Protein AF-H1B5Q5-F1 (afdb_monomer)

Secondary structure (DSSP, 8-state):
--HHHHHHHHHHHHHHHHHHHSSS-----PPPEEE-B-S--EEEEEEEEEETTEEEEEEEEEEEBSTTEEEEEEEEEEE-TTS-B-SSSPPEEEEEEEETTEEEE-STT-TTS-EEEEEEEE-SSSEEEEEEEEE-S-TTSSEEE--EEEEEEEEEEETTEEEEEEEEEEE-

Radius of gyration: 27.54 Å; Cα contacts (8 Å, |Δi|>4): 350; chains: 1; bounding box: 65×25×94 Å

pLDDT: mean 79.75, std 17.22, range [42.0, 97.19]

Foldseek 3Di:
DPVVVVVVVVVVVVVVVVVVVVPVPPPVLAQFAEWAFDDDKDWPDWDWDDDPQKIKIWTKIWTDIPPQKIKIKTWIFMAGNVGWTDQVDDIDIFIFIDGVNHTQDGDPPRAAPWHKDWDWHDPDRFKIKIAIDTDHPDPSGRYDYKDWGIWIWGWDDDPNITDIDTDDTHTD

Sequence (172 aa):
MLEDKEKHLKFRIWVSVICMVCLCGCSSAGEKLKIEVTQQPVVMESHTKALLDKQILSFSLTQPVSEGYSVAYDGNCVINADGTLDRENEVTVFTSIMKENTVLANDTKHIGIANIDSNLTIQDENTLLLITTVHYDDPDGDVIFHYLEHMTLAVKQNKGTYHIEITEVTMA

Mean predicted aligned error: 11.76 Å

Solvent-accessible surface area (backbone atoms only — not comparable to full-atom values): 9749 Å² total; per-residue (Å²): 139,65,70,67,61,55,54,55,50,55,53,52,52,53,57,50,56,56,54,61,62,66,73,76,65,78,68,70,75,73,78,52,48,72,35,41,67,72,51,76,68,42,80,75,48,57,47,63,43,84,49,94,72,31,34,37,40,36,38,33,35,41,29,43,30,40,98,54,27,29,43,38,37,45,35,39,40,38,29,39,75,88,68,35,54,38,84,89,52,81,50,46,49,46,40,32,39,27,44,81,89,39,84,69,33,74,56,102,79,52,81,80,79,47,45,59,49,59,48,47,44,78,74,54,60,44,32,34,38,39,38,42,47,80,46,59,80,49,89,85,48,64,65,45,78,50,51,60,37,36,36,35,32,37,58,43,81,55,99,90,41,52,40,78,42,84,77,48,77,40,75,102

Structure (mmCIF, N/CA/C/O backbone):
data_AF-H1B5Q5-F1
#
_entry.id   AF-H1B5Q5-F1
#
loop_
_atom_site.group_PDB
_atom_site.id
_atom_site.type_symbol
_atom_site.label_atom_id
_atom_site.label_alt_id
_atom_site.label_comp_id
_atom_site.label_asym_id
_atom_site.label_entity_id
_atom_site.label_seq_id
_atom_site.pdbx_PDB_ins_code
_atom_site.Cartn_x
_atom_site.Cartn_y
_atom_site.Cartn_z
_atom_site.occupancy
_atom_site.B_iso_or_equiv
_atom_site.auth_seq_id
_atom_site.auth_comp_id
_atom_site.auth_asym_id
_atom_site.auth_atom_id
_atom_site.pdbx_PDB_model_num
ATOM 1 N N . MET A 1 1 ? 46.679 -10.823 -70.757 1.00 51.62 1 MET A N 1
ATOM 2 C CA . MET A 1 1 ? 46.859 -11.340 -69.376 1.00 51.62 1 MET A CA 1
ATOM 3 C C . MET A 1 1 ? 46.661 -10.285 -68.269 1.00 51.62 1 MET A C 1
ATOM 5 O O . MET A 1 1 ? 47.010 -10.551 -67.124 1.00 51.62 1 MET A O 1
ATOM 9 N N . LEU A 1 2 ? 46.076 -9.114 -68.565 1.00 45.88 2 LEU A N 1
ATOM 10 C CA . LEU A 1 2 ? 45.779 -8.060 -67.575 1.00 45.88 2 LEU A CA 1
ATOM 11 C C . LEU A 1 2 ? 44.277 -7.939 -67.242 1.00 45.88 2 LEU A C 1
ATOM 13 O O . LEU A 1 2 ? 43.945 -7.502 -66.147 1.00 45.88 2 LEU A O 1
ATOM 17 N N . GLU A 1 3 ? 43.380 -8.403 -68.118 1.00 48.31 3 GLU A N 1
ATOM 18 C CA . GLU A 1 3 ? 41.922 -8.258 -67.944 1.00 48.31 3 GLU A CA 1
ATOM 19 C C . GLU A 1 3 ? 41.308 -9.168 -66.864 1.00 48.31 3 GLU A C 1
ATOM 21 O O . GLU A 1 3 ? 40.320 -8.794 -66.232 1.00 48.31 3 GLU A O 1
ATOM 26 N N . ASP A 1 4 ? 41.903 -10.332 -66.581 1.00 48.25 4 ASP A N 1
ATOM 27 C CA . ASP A 1 4 ? 41.361 -11.268 -65.578 1.00 48.25 4 ASP A CA 1
ATOM 28 C C . ASP A 1 4 ? 41.613 -10.824 -64.131 1.00 48.25 4 ASP A C 1
ATOM 30 O O . ASP A 1 4 ? 40.815 -11.102 -63.232 1.00 48.25 4 ASP A O 1
ATOM 34 N N . LYS A 1 5 ? 42.697 -10.078 -63.883 1.00 48.06 5 LYS A N 1
ATOM 35 C CA . LYS A 1 5 ? 43.014 -9.580 -62.535 1.00 48.06 5 LYS A CA 1
ATOM 36 C C . LYS A 1 5 ? 42.073 -8.457 -62.102 1.00 48.06 5 LYS A C 1
ATOM 38 O O . LYS A 1 5 ? 41.746 -8.359 -60.921 1.00 48.06 5 LYS A O 1
ATOM 43 N N . GLU A 1 6 ? 41.600 -7.644 -63.044 1.00 50.22 6 GLU A N 1
ATOM 44 C CA . GLU A 1 6 ? 40.714 -6.514 -62.751 1.00 50.22 6 GLU A CA 1
ATOM 45 C C . GLU A 1 6 ? 39.280 -6.967 -62.424 1.00 50.22 6 GLU A C 1
ATOM 47 O O . GLU A 1 6 ? 38.645 -6.414 -61.522 1.00 50.22 6 GLU A O 1
ATOM 52 N N . LYS A 1 7 ? 38.789 -8.029 -63.083 1.00 50.75 7 LYS A N 1
ATOM 53 C CA . LYS A 1 7 ? 37.489 -8.649 -62.766 1.00 50.75 7 LYS A CA 1
ATOM 54 C C . LYS A 1 7 ? 37.481 -9.287 -61.378 1.00 50.75 7 LYS A C 1
ATOM 56 O O . LYS A 1 7 ? 36.542 -9.070 -60.614 1.00 50.75 7 LYS A O 1
ATOM 61 N N . HIS A 1 8 ? 38.548 -10.002 -61.014 1.00 53.09 8 HIS A N 1
ATOM 62 C CA . HIS A 1 8 ? 38.681 -10.592 -59.679 1.00 53.09 8 HIS A CA 1
ATOM 63 C C . HIS A 1 8 ? 38.774 -9.539 -58.566 1.00 53.09 8 HIS A C 1
ATOM 65 O O . HIS A 1 8 ? 38.250 -9.760 -57.473 1.00 53.09 8 HIS A O 1
ATOM 71 N N . LEU A 1 9 ? 39.396 -8.386 -58.831 1.00 50.16 9 LEU A N 1
ATOM 72 C CA . LEU A 1 9 ? 39.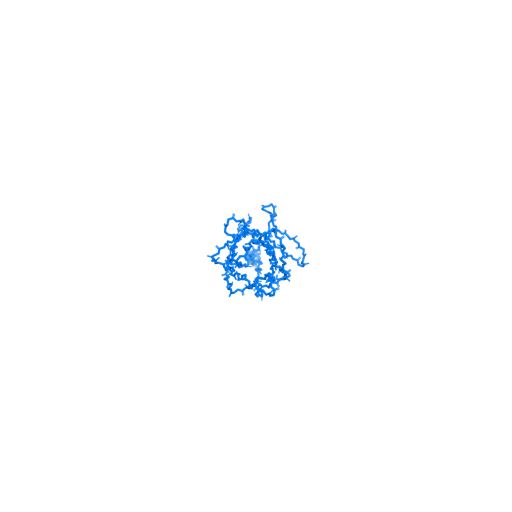488 -7.298 -57.856 1.00 50.16 9 LEU A CA 1
ATOM 73 C C . LEU A 1 9 ? 38.128 -6.614 -57.638 1.00 50.16 9 LEU A C 1
ATOM 75 O O . LEU A 1 9 ? 37.720 -6.420 -56.494 1.00 50.16 9 LEU A O 1
ATOM 79 N N . LYS A 1 10 ? 37.382 -6.332 -58.717 1.00 50.00 10 LYS A N 1
ATOM 80 C CA . LYS A 1 10 ? 36.032 -5.738 -58.642 1.00 50.00 10 LYS A CA 1
ATOM 81 C C . LYS A 1 10 ? 35.027 -6.667 -57.948 1.00 50.00 10 LYS A C 1
ATOM 83 O O . LYS A 1 10 ? 34.221 -6.193 -57.150 1.00 50.00 10 LYS A O 1
ATOM 88 N N . PHE A 1 11 ? 35.131 -7.981 -58.168 1.00 52.00 11 PHE A N 1
ATOM 89 C CA . PHE A 1 11 ? 34.286 -8.977 -57.500 1.00 52.00 11 PHE A CA 1
ATOM 90 C C . PHE A 1 11 ? 34.583 -9.082 -55.994 1.00 52.00 11 PHE A C 1
ATOM 92 O O . PHE A 1 11 ? 33.662 -9.140 -55.184 1.00 52.00 11 PHE A O 1
ATOM 99 N N . ARG A 1 12 ? 35.861 -9.029 -55.582 1.00 50.22 12 ARG A N 1
ATOM 100 C CA . ARG A 1 12 ? 36.231 -9.060 -54.153 1.00 50.22 12 ARG A CA 1
ATOM 101 C C . ARG A 1 12 ? 35.796 -7.801 -53.404 1.00 50.22 12 ARG A C 1
ATOM 103 O O . ARG A 1 12 ? 35.377 -7.914 -52.257 1.00 50.22 12 ARG A O 1
ATOM 110 N N . ILE A 1 13 ? 35.836 -6.628 -54.037 1.00 54.53 13 ILE A N 1
ATOM 111 C CA . ILE A 1 13 ? 35.387 -5.373 -53.411 1.00 54.53 13 ILE A CA 1
ATOM 112 C C . ILE A 1 13 ? 33.871 -5.399 -53.163 1.00 54.53 13 ILE A C 1
ATOM 114 O O . ILE A 1 13 ? 33.433 -5.064 -52.067 1.00 54.53 13 ILE A O 1
ATOM 118 N N . TRP A 1 14 ? 33.074 -5.888 -54.118 1.00 43.59 14 TRP A N 1
ATOM 119 C CA . TRP A 1 14 ? 31.618 -6.001 -53.952 1.00 43.59 14 TRP A CA 1
ATOM 120 C C . TRP A 1 14 ? 31.205 -6.969 -52.833 1.00 43.59 14 TRP A C 1
ATOM 122 O O . TRP A 1 14 ? 30.332 -6.642 -52.033 1.00 43.59 14 TRP A O 1
ATOM 132 N N . VAL A 1 15 ? 31.874 -8.120 -52.709 1.00 52.53 15 VAL A N 1
ATOM 133 C CA . VAL A 1 15 ? 31.606 -9.091 -51.627 1.00 52.53 15 VAL A CA 1
ATOM 134 C C . VAL A 1 15 ? 32.032 -8.543 -50.255 1.00 52.53 15 VAL A C 1
ATOM 136 O O . VAL A 1 15 ? 31.396 -8.834 -49.245 1.00 52.53 15 VAL A O 1
ATOM 139 N N . SER A 1 16 ? 33.059 -7.687 -50.213 1.00 51.25 16 SER A N 1
ATOM 140 C CA . SER A 1 16 ? 33.524 -7.040 -48.975 1.00 51.25 16 SER A CA 1
ATOM 141 C C . SER A 1 16 ? 32.563 -5.949 -48.495 1.00 51.25 16 SER A C 1
ATOM 143 O O . SER A 1 16 ? 32.296 -5.846 -47.301 1.00 51.25 16 SER A O 1
ATOM 145 N N . VAL A 1 17 ? 32.006 -5.164 -49.423 1.00 49.56 17 VAL A N 1
ATOM 146 C CA . VAL A 1 17 ? 31.048 -4.092 -49.108 1.00 49.56 17 VAL A CA 1
ATOM 147 C C . VAL A 1 17 ? 29.700 -4.670 -48.669 1.00 49.56 17 VAL A C 1
ATOM 149 O O . VAL A 1 17 ? 29.100 -4.145 -47.741 1.00 49.56 17 VAL A O 1
ATOM 152 N N . ILE A 1 18 ? 29.259 -5.797 -49.237 1.00 49.44 18 ILE A N 1
ATOM 153 C CA . ILE A 1 18 ? 28.020 -6.464 -48.802 1.00 49.44 18 ILE A CA 1
ATOM 154 C C . ILE A 1 18 ? 28.190 -7.123 -47.420 1.00 49.44 18 ILE A C 1
ATOM 156 O O . ILE A 1 18 ? 27.297 -7.008 -46.586 1.00 49.44 18 ILE A O 1
ATOM 160 N N . CYS A 1 19 ? 29.353 -7.710 -47.106 1.00 44.28 19 CYS A N 1
ATOM 161 C CA . CYS A 1 19 ? 29.621 -8.235 -45.757 1.00 44.28 19 CYS A CA 1
ATOM 162 C C . CYS A 1 19 ? 29.740 -7.140 -44.682 1.00 44.28 19 CYS A C 1
ATOM 164 O O . CYS A 1 19 ? 29.385 -7.385 -43.530 1.00 44.28 19 CYS A O 1
ATOM 166 N N . MET A 1 20 ? 30.209 -5.936 -45.030 1.00 42.00 20 MET A N 1
ATOM 167 C CA . MET A 1 20 ? 30.353 -4.841 -44.061 1.00 42.00 20 MET A CA 1
ATOM 168 C C . MET A 1 20 ? 29.014 -4.169 -43.714 1.00 42.00 20 MET A C 1
ATOM 170 O O . MET A 1 20 ? 28.891 -3.577 -42.647 1.00 42.00 20 MET A O 1
ATOM 174 N N . VAL A 1 21 ? 27.986 -4.319 -44.558 1.00 48.72 21 VAL A N 1
ATOM 175 C CA . VAL A 1 21 ? 26.620 -3.837 -44.277 1.00 48.72 21 VAL A CA 1
ATOM 176 C C . VAL A 1 21 ? 25.813 -4.854 -43.451 1.00 48.72 21 VAL A C 1
ATOM 178 O O . VAL A 1 21 ? 24.883 -4.475 -42.747 1.00 48.72 21 VAL A O 1
ATOM 181 N N . CYS A 1 22 ? 26.206 -6.133 -43.437 1.00 44.59 22 CYS A N 1
ATOM 182 C CA . CYS A 1 22 ? 25.550 -7.165 -42.622 1.00 44.59 22 CYS A CA 1
ATOM 183 C C . CYS A 1 22 ? 26.035 -7.234 -41.159 1.00 44.59 22 CYS A C 1
ATOM 185 O O . CYS A 1 22 ? 25.418 -7.935 -40.364 1.00 44.59 22 CYS A O 1
ATOM 187 N N . LEU A 1 23 ? 27.107 -6.524 -40.782 1.00 45.50 23 LEU A N 1
ATOM 188 C CA . LEU A 1 23 ? 27.680 -6.565 -39.422 1.00 45.50 23 LEU A CA 1
ATOM 189 C C . LEU A 1 23 ? 27.325 -5.355 -38.540 1.00 45.50 23 LEU A C 1
ATOM 191 O O . LEU A 1 23 ? 27.673 -5.343 -37.364 1.00 45.50 23 LEU A O 1
ATOM 195 N N . CYS A 1 24 ? 26.598 -4.365 -39.066 1.00 46.34 24 CYS A N 1
ATOM 196 C CA . CYS A 1 24 ? 26.146 -3.191 -38.301 1.00 46.34 24 CYS A CA 1
ATOM 197 C C . CYS A 1 24 ? 24.618 -3.131 -38.129 1.00 46.34 24 CYS A C 1
ATOM 199 O O . CYS A 1 24 ? 24.080 -2.081 -37.797 1.00 46.34 24 CYS A O 1
ATOM 201 N N . GLY A 1 25 ? 23.924 -4.248 -38.374 1.00 45.03 25 GLY A N 1
ATOM 202 C CA . GLY A 1 25 ? 22.465 -4.359 -38.286 1.00 45.03 25 GLY A CA 1
ATOM 203 C C . GLY A 1 25 ? 21.954 -5.254 -37.158 1.00 45.03 25 GLY A C 1
ATOM 204 O O . GLY A 1 25 ? 20.753 -5.486 -37.085 1.00 45.03 25 GLY A O 1
ATOM 205 N N . CYS A 1 26 ? 22.819 -5.745 -36.266 1.00 46.28 26 CYS A N 1
ATOM 206 C CA . CYS A 1 26 ? 22.359 -6.225 -34.966 1.00 46.28 26 CYS A CA 1
ATOM 207 C C . CYS A 1 26 ? 22.144 -5.000 -34.077 1.00 46.28 26 CYS A C 1
ATOM 209 O O . CYS A 1 26 ? 22.924 -4.742 -33.164 1.00 46.28 26 CYS A O 1
ATOM 211 N N . SER A 1 27 ? 21.097 -4.222 -34.365 1.00 43.31 27 SER A N 1
ATOM 212 C CA . SER A 1 27 ? 20.438 -3.488 -33.294 1.00 43.31 27 SER A CA 1
ATOM 213 C C . SER A 1 27 ? 20.063 -4.554 -32.276 1.00 43.31 27 SER A C 1
ATOM 215 O O . SER A 1 27 ? 19.168 -5.360 -32.527 1.00 43.31 27 SER A O 1
ATOM 217 N N . SER A 1 28 ? 20.793 -4.620 -31.161 1.00 47.91 28 SER A N 1
ATOM 218 C CA . SER A 1 28 ? 20.206 -5.144 -29.939 1.00 47.91 28 SER A CA 1
ATOM 219 C C . SER A 1 28 ? 18.877 -4.413 -29.824 1.00 47.91 28 SER A C 1
ATOM 221 O O . SER A 1 28 ? 18.880 -3.189 -29.673 1.00 47.91 28 SER A O 1
ATOM 223 N N . ALA A 1 29 ? 17.761 -5.116 -30.026 1.00 55.31 29 ALA A N 1
ATOM 224 C CA . ALA A 1 29 ? 16.483 -4.633 -29.536 1.00 55.31 29 ALA A CA 1
ATOM 225 C C . ALA A 1 29 ? 16.775 -4.202 -28.097 1.00 55.31 29 ALA A C 1
ATOM 227 O O . ALA A 1 29 ? 17.277 -5.027 -27.331 1.00 55.31 29 ALA A O 1
ATOM 228 N N . GLY A 1 30 ? 16.699 -2.893 -27.832 1.00 60.12 30 GLY A N 1
ATOM 229 C CA . GLY A 1 30 ? 17.254 -2.304 -26.617 1.00 60.12 30 GLY A CA 1
ATOM 230 C C . GLY A 1 30 ? 16.742 -3.091 -25.423 1.00 60.12 30 GLY A C 1
ATOM 231 O O . GLY A 1 30 ? 15.535 -3.297 -25.304 1.00 60.12 30 GLY A O 1
ATOM 232 N N . GLU A 1 31 ? 17.645 -3.624 -24.598 1.00 65.69 31 GLU A N 1
ATOM 233 C CA . GLU A 1 31 ? 17.212 -4.260 -23.361 1.00 65.69 31 GLU A CA 1
ATOM 234 C C . GLU A 1 31 ? 16.463 -3.203 -22.554 1.00 65.69 31 GLU A C 1
ATOM 236 O O . GLU A 1 31 ? 17.015 -2.143 -22.252 1.00 65.69 31 GLU A O 1
ATOM 241 N N . LYS A 1 32 ? 15.187 -3.473 -22.262 1.00 74.06 32 LYS A N 1
ATOM 242 C CA . LYS A 1 32 ? 14.371 -2.579 -21.445 1.00 74.06 32 LYS A CA 1
ATOM 243 C C . LYS A 1 32 ? 15.064 -2.372 -20.099 1.00 74.06 32 LYS A C 1
ATOM 245 O O . LYS A 1 32 ? 15.500 -3.341 -19.471 1.00 74.06 32 LYS A O 1
ATOM 250 N N . LEU A 1 33 ? 15.141 -1.126 -19.648 1.00 78.50 33 LEU A N 1
ATOM 251 C CA . LEU A 1 33 ? 15.620 -0.772 -18.322 1.00 78.50 33 LEU A CA 1
ATOM 252 C C . LEU A 1 33 ? 14.711 -1.427 -17.279 1.00 78.50 33 LEU A C 1
ATOM 254 O O . LEU A 1 33 ? 13.519 -1.130 -17.200 1.00 78.50 33 LEU A O 1
ATOM 258 N N . LYS A 1 34 ? 15.277 -2.325 -16.476 1.00 83.12 34 LYS A N 1
ATOM 259 C CA . LYS A 1 34 ? 14.559 -2.976 -15.381 1.00 83.12 34 LYS A CA 1
ATOM 260 C C . LYS A 1 34 ? 14.765 -2.199 -14.092 1.00 83.12 34 LYS A C 1
ATOM 262 O O . LYS A 1 34 ? 15.894 -2.038 -13.629 1.00 83.12 34 LYS A O 1
ATOM 267 N N . ILE A 1 35 ? 13.664 -1.731 -13.524 1.00 84.31 35 ILE A N 1
ATOM 268 C CA . ILE A 1 35 ? 13.627 -1.066 -12.229 1.00 84.31 35 ILE A CA 1
ATOM 269 C C . ILE A 1 35 ? 13.183 -2.112 -11.207 1.00 84.31 35 ILE A C 1
ATOM 271 O O . ILE A 1 35 ? 12.023 -2.511 -11.172 1.00 84.31 35 ILE A O 1
ATOM 275 N N . GLU A 1 36 ? 14.145 -2.628 -10.440 1.00 84.69 36 GLU A N 1
ATOM 276 C CA . GLU A 1 36 ? 13.983 -3.799 -9.574 1.00 84.69 36 GLU A CA 1
ATOM 277 C C . GLU A 1 36 ? 13.865 -3.411 -8.106 1.00 84.69 36 GLU A C 1
ATOM 279 O O . GLU A 1 36 ? 14.508 -2.474 -7.632 1.00 84.69 36 GLU A O 1
ATOM 284 N N . VAL A 1 37 ? 13.075 -4.169 -7.354 1.00 85.19 37 VAL A N 1
ATOM 285 C CA . VAL A 1 37 ? 12.881 -3.928 -5.924 1.00 85.19 37 VAL A CA 1
ATOM 286 C C . VAL A 1 37 ? 14.150 -4.312 -5.180 1.00 85.19 37 VAL A C 1
ATOM 288 O O . VAL A 1 37 ? 14.590 -5.458 -5.229 1.00 85.19 37 VAL A O 1
ATOM 291 N N . THR A 1 38 ? 14.755 -3.340 -4.499 1.00 84.81 38 THR A N 1
ATOM 292 C CA . THR A 1 38 ? 16.074 -3.522 -3.874 1.00 84.81 38 THR A CA 1
ATOM 293 C C . THR A 1 38 ? 15.984 -3.864 -2.395 1.00 84.81 38 THR A C 1
ATOM 295 O O . THR A 1 38 ? 16.906 -4.468 -1.847 1.00 84.81 38 THR A O 1
ATOM 298 N N . GLN A 1 39 ? 14.896 -3.466 -1.731 1.00 87.75 39 GLN A N 1
ATOM 299 C CA . GLN A 1 39 ? 14.686 -3.653 -0.298 1.00 87.75 39 GLN A CA 1
ATOM 300 C C . GLN A 1 39 ? 13.209 -3.890 0.006 1.00 87.75 39 GLN A C 1
ATOM 302 O O . GLN A 1 39 ? 12.332 -3.571 -0.800 1.00 87.75 39 GLN A O 1
ATOM 307 N N . GLN A 1 40 ? 12.935 -4.434 1.193 1.00 89.12 40 GLN A N 1
ATOM 308 C CA . GLN A 1 40 ? 11.562 -4.521 1.670 1.00 89.12 40 GLN A CA 1
ATOM 309 C C . GLN A 1 40 ? 10.974 -3.119 1.902 1.00 89.12 40 GLN A C 1
ATOM 311 O O . GLN A 1 40 ? 11.714 -2.196 2.256 1.00 89.12 40 GLN A O 1
ATOM 316 N N . PRO A 1 41 ? 9.656 -2.952 1.717 1.00 91.88 41 PRO A N 1
ATOM 317 C CA . PRO A 1 41 ? 8.963 -1.714 2.042 1.00 91.88 41 PRO A CA 1
ATOM 318 C C . PRO A 1 41 ? 9.108 -1.374 3.525 1.00 91.88 41 PRO A C 1
ATOM 320 O O . PRO A 1 41 ? 9.150 -2.260 4.379 1.00 91.88 41 PRO A O 1
ATOM 323 N N . VAL A 1 42 ? 9.172 -0.082 3.829 1.00 93.19 42 VAL A N 1
ATOM 324 C CA . VAL A 1 42 ? 9.386 0.425 5.186 1.00 93.19 42 VAL A CA 1
ATOM 325 C C . VAL A 1 42 ? 8.279 1.407 5.543 1.00 93.19 42 VAL A C 1
ATOM 327 O O . VAL A 1 42 ? 7.905 2.256 4.733 1.00 93.19 42 VAL A O 1
ATOM 330 N N . VAL A 1 43 ? 7.774 1.305 6.774 1.00 93.81 43 VAL A N 1
ATOM 331 C CA . VAL A 1 43 ? 6.868 2.302 7.352 1.00 93.81 43 VAL A CA 1
ATOM 332 C C . VAL A 1 43 ? 7.668 3.563 7.664 1.00 93.81 43 VAL A C 1
ATOM 334 O O . VAL A 1 43 ? 8.601 3.525 8.465 1.00 93.81 43 VAL A O 1
ATOM 337 N N . MET A 1 44 ? 7.303 4.676 7.036 1.00 92.62 44 MET A N 1
ATOM 338 C CA . MET A 1 44 ? 7.979 5.961 7.218 1.00 92.62 44 MET A CA 1
ATOM 339 C C . MET A 1 44 ? 7.365 6.740 8.374 1.00 92.62 44 MET A C 1
ATOM 341 O O . MET A 1 44 ? 8.071 7.224 9.258 1.00 92.62 44 MET A O 1
ATOM 345 N N . GLU A 1 45 ? 6.038 6.836 8.377 1.00 91.06 45 GLU A N 1
ATOM 346 C CA . GLU A 1 45 ? 5.286 7.538 9.402 1.00 91.06 45 GLU A CA 1
ATOM 347 C C . GLU A 1 45 ? 3.915 6.907 9.623 1.00 91.06 45 GLU A C 1
ATOM 349 O O . GLU A 1 45 ? 3.323 6.292 8.738 1.00 91.06 45 GLU A O 1
ATOM 354 N N . SER A 1 46 ? 3.406 7.080 10.838 1.00 91.69 46 S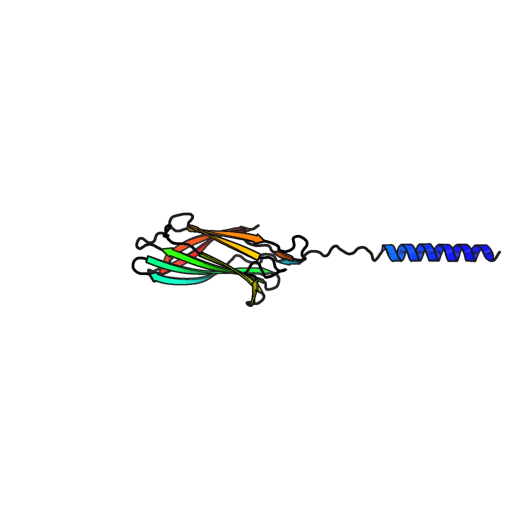ER A N 1
ATOM 355 C CA . SER A 1 46 ? 2.028 6.769 11.187 1.00 91.69 46 SER A CA 1
ATOM 356 C C . SER A 1 46 ? 1.544 7.788 12.203 1.00 91.69 46 SER A C 1
ATOM 358 O O . SER A 1 46 ? 2.219 8.022 13.210 1.00 91.69 46 SER A O 1
ATOM 360 N N . HIS A 1 47 ? 0.378 8.372 11.968 1.00 92.88 47 HIS A N 1
ATOM 361 C CA . HIS A 1 47 ? -0.223 9.322 12.887 1.00 92.88 47 HIS A CA 1
ATOM 362 C C . HIS A 1 47 ? -1.685 8.985 13.130 1.00 92.88 47 HIS A C 1
ATOM 364 O O . HIS A 1 47 ? -2.429 8.613 12.224 1.00 92.88 47 HIS A O 1
ATOM 370 N N . THR A 1 48 ? -2.103 9.138 14.382 1.00 92.56 48 THR A N 1
ATOM 371 C CA . THR A 1 48 ? -3.489 8.931 14.780 1.00 92.56 48 THR A CA 1
ATOM 372 C C . THR A 1 48 ? -4.127 10.261 15.144 1.00 92.56 48 THR A C 1
ATOM 374 O O . THR A 1 48 ? -3.554 11.051 15.897 1.00 92.56 48 THR A O 1
ATOM 377 N N . LYS A 1 49 ? -5.334 10.502 14.637 1.00 92.50 49 LYS A N 1
ATOM 378 C CA . LYS A 1 49 ? -6.140 11.676 14.967 1.00 92.50 49 LYS A CA 1
ATOM 379 C C . LYS A 1 49 ? -7.497 11.236 15.501 1.00 92.50 49 LYS A C 1
ATOM 381 O O . LYS A 1 49 ? -8.177 10.429 14.877 1.00 92.50 49 LYS A O 1
ATOM 386 N N . ALA A 1 50 ? -7.908 11.797 16.634 1.00 89.56 50 ALA A N 1
ATOM 387 C CA . ALA A 1 50 ? -9.237 11.553 17.181 1.00 89.56 50 ALA A CA 1
ATOM 388 C C . ALA A 1 50 ? -10.331 12.142 16.270 1.00 89.56 50 ALA A C 1
ATOM 390 O O . ALA A 1 50 ? -10.213 13.275 15.793 1.00 89.56 50 ALA A O 1
ATOM 391 N N . LEU A 1 51 ? -11.405 11.379 16.074 1.00 85.94 51 LEU A N 1
ATOM 392 C CA . LEU A 1 51 ? -12.600 11.744 15.323 1.00 85.94 51 LEU A CA 1
ATOM 393 C C . LEU A 1 51 ? -13.836 11.342 16.139 1.00 85.94 51 LEU A C 1
ATOM 395 O O . LEU A 1 51 ? -14.352 10.245 15.975 1.00 85.94 51 LEU A O 1
ATOM 399 N N . LEU A 1 52 ? -14.317 12.235 17.012 1.00 85.88 52 LEU A N 1
ATOM 400 C CA . LEU A 1 52 ? -15.426 11.954 17.939 1.00 85.88 52 LEU A CA 1
ATOM 401 C C . LEU A 1 52 ? -15.158 10.694 18.791 1.00 85.88 52 LEU A C 1
ATOM 403 O O . LEU A 1 52 ? -14.301 10.738 19.671 1.00 85.88 52 LEU A O 1
ATOM 407 N N . ASP A 1 53 ? -15.886 9.606 18.540 1.00 88.38 53 ASP A N 1
ATOM 408 C CA . ASP A 1 53 ? -15.782 8.285 19.172 1.00 88.38 53 ASP A CA 1
ATOM 409 C C . ASP A 1 53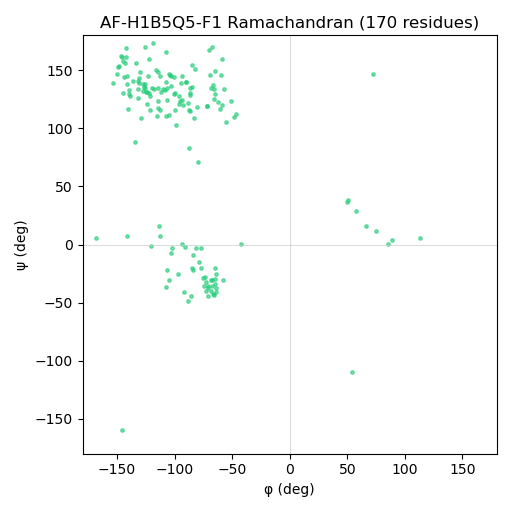 ? -14.874 7.305 18.403 1.00 88.38 53 ASP A C 1
ATOM 411 O O . ASP A 1 53 ? -14.677 6.170 18.831 1.00 88.38 53 ASP A O 1
ATOM 415 N N . LYS A 1 54 ? -14.287 7.748 17.289 1.00 91.94 54 LYS A N 1
ATOM 416 C CA . LYS A 1 54 ? -13.395 6.980 16.414 1.00 91.94 54 LYS A CA 1
ATOM 417 C C . LYS A 1 54 ? -12.010 7.614 16.338 1.00 91.94 54 LYS A C 1
ATOM 419 O O . LYS A 1 54 ? -11.753 8.707 16.851 1.00 91.94 54 LYS A O 1
ATOM 424 N N . GLN A 1 55 ? -11.089 6.927 15.676 1.00 93.44 55 GLN A N 1
ATOM 425 C CA . GLN A 1 55 ? -9.756 7.434 15.374 1.00 93.44 55 GLN A CA 1
ATOM 426 C C . GLN A 1 55 ? -9.436 7.207 13.901 1.00 93.44 55 GLN A C 1
ATOM 428 O O . GLN A 1 55 ? -9.743 6.156 13.355 1.00 93.44 55 GLN A O 1
ATOM 433 N N . ILE A 1 56 ? -8.810 8.187 13.258 1.00 94.94 56 ILE A N 1
ATOM 434 C CA . ILE A 1 56 ? -8.241 8.026 11.920 1.00 94.94 56 ILE A CA 1
ATOM 435 C C . ILE A 1 56 ? -6.768 7.693 12.099 1.00 94.94 56 ILE A C 1
ATOM 437 O O . ILE A 1 56 ? -6.040 8.464 12.731 1.00 94.94 56 ILE A O 1
ATOM 441 N N . LEU A 1 57 ? -6.341 6.563 11.546 1.00 96.06 57 LEU A N 1
ATOM 442 C CA . LEU A 1 57 ? -4.937 6.221 11.385 1.00 96.06 57 LEU A CA 1
ATOM 443 C C . LEU A 1 57 ? -4.536 6.519 9.946 1.00 96.06 57 LEU A C 1
ATOM 445 O O . LEU A 1 57 ? -5.023 5.873 9.021 1.00 96.06 57 LEU A O 1
ATOM 449 N N . SER A 1 58 ? -3.622 7.464 9.782 1.00 96.44 58 SER A N 1
ATOM 450 C CA . SER A 1 58 ? -2.945 7.718 8.516 1.00 96.44 58 SER A CA 1
ATOM 451 C C . SER A 1 58 ? -1.524 7.178 8.592 1.00 96.44 58 SER A C 1
ATOM 453 O O . SER A 1 58 ? -0.894 7.226 9.655 1.00 96.44 58 SER A O 1
ATOM 455 N N . PHE A 1 59 ? -1.003 6.694 7.475 1.00 95.94 59 PHE A N 1
ATOM 456 C CA . PHE A 1 59 ? 0.328 6.112 7.402 1.00 95.94 59 PHE A CA 1
ATOM 457 C C . PHE A 1 59 ? 0.966 6.348 6.036 1.00 95.94 59 PHE A C 1
ATOM 459 O O . PHE A 1 59 ? 0.264 6.432 5.030 1.00 95.94 59 PHE A O 1
ATOM 466 N N . SER A 1 60 ? 2.295 6.374 6.017 1.00 95.75 60 SER A N 1
ATOM 467 C CA . SER A 1 60 ? 3.081 6.432 4.787 1.00 95.75 60 SER A CA 1
ATOM 468 C C . SER A 1 60 ? 4.107 5.309 4.760 1.00 95.75 60 SER A C 1
ATOM 470 O O . SER A 1 60 ? 4.798 5.053 5.753 1.00 95.75 60 SER A O 1
ATOM 472 N N . LE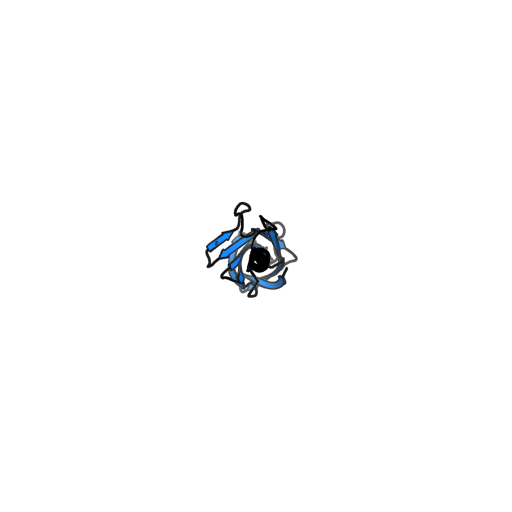U A 1 61 ? 4.221 4.648 3.614 1.00 94.75 61 LEU A N 1
ATOM 473 C CA . LEU A 1 61 ? 5.163 3.567 3.348 1.00 94.75 61 LEU A CA 1
ATOM 474 C C . LEU A 1 61 ? 6.018 3.932 2.141 1.00 94.75 61 LEU A C 1
ATOM 476 O O . LEU A 1 61 ? 5.516 4.497 1.172 1.00 94.75 61 LEU A O 1
ATOM 480 N N . THR A 1 62 ? 7.283 3.529 2.164 1.00 93.00 62 THR A N 1
ATOM 481 C CA . THR A 1 62 ? 8.169 3.657 1.006 1.00 93.00 62 THR A CA 1
ATOM 482 C C . THR A 1 62 ? 8.750 2.302 0.657 1.00 93.00 62 THR A C 1
ATOM 484 O O . THR A 1 62 ? 9.298 1.609 1.512 1.00 93.00 62 THR A O 1
ATOM 487 N N . GLN A 1 63 ? 8.675 1.947 -0.618 1.00 91.62 63 GLN A N 1
ATOM 488 C CA . GLN A 1 63 ? 9.353 0.802 -1.199 1.00 91.62 63 GLN A CA 1
ATOM 489 C C . GLN A 1 63 ? 10.549 1.284 -2.027 1.00 91.62 63 GLN A C 1
ATOM 491 O O . GLN A 1 63 ? 10.350 1.888 -3.083 1.00 91.62 63 GLN A O 1
ATOM 496 N N . PRO A 1 64 ? 11.790 1.018 -1.591 1.00 90.62 64 PRO A N 1
ATOM 497 C CA . PRO A 1 64 ? 12.973 1.308 -2.389 1.00 90.62 64 PRO A CA 1
ATOM 498 C C . PRO A 1 64 ? 13.067 0.407 -3.626 1.00 90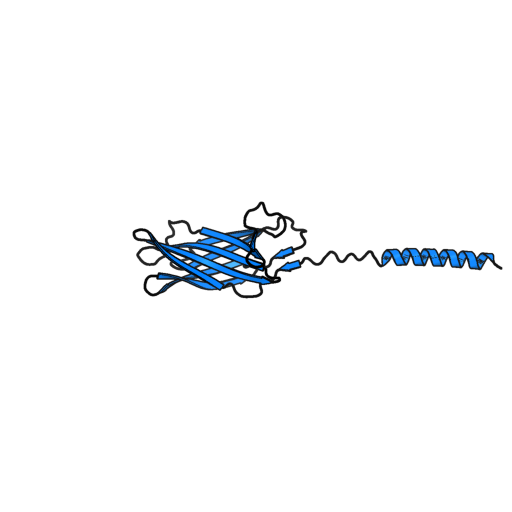.62 64 PRO A C 1
ATOM 500 O O . PRO A 1 64 ? 12.927 -0.817 -3.546 1.00 90.62 64 PRO A O 1
ATOM 503 N N . VAL A 1 65 ? 13.369 1.018 -4.766 1.00 88.25 65 VAL A N 1
ATOM 504 C CA . VAL A 1 65 ? 13.590 0.354 -6.055 1.00 88.25 65 VAL A CA 1
ATOM 505 C C . VAL A 1 65 ? 14.969 0.790 -6.591 1.00 88.25 65 VAL A C 1
ATOM 507 O O . VAL A 1 65 ? 15.650 1.617 -5.978 1.00 88.25 65 VAL A O 1
ATOM 510 N N . SER A 1 66 ? 15.482 0.159 -7.646 1.00 86.88 66 SER A N 1
ATOM 511 C CA . SER A 1 66 ? 16.819 0.455 -8.182 1.00 86.88 66 SER A CA 1
ATOM 512 C C . SER A 1 66 ? 16.901 1.858 -8.800 1.00 86.88 66 SER A C 1
ATOM 514 O O . SER A 1 66 ? 15.894 2.546 -8.948 1.00 86.88 66 SER A O 1
ATOM 516 N N . GLU A 1 67 ? 18.115 2.315 -9.138 1.00 86.06 67 GLU A N 1
ATOM 517 C CA . GLU A 1 67 ? 18.345 3.573 -9.883 1.00 86.06 67 GLU A CA 1
ATOM 518 C C . GLU A 1 67 ? 17.763 4.841 -9.220 1.00 86.06 67 GLU A C 1
ATOM 520 O O . GLU A 1 67 ? 17.402 5.816 -9.882 1.00 86.06 67 GLU A O 1
ATOM 525 N N . GLY A 1 68 ? 17.667 4.830 -7.886 1.00 85.38 68 GLY A N 1
ATOM 526 C CA . GLY A 1 68 ? 17.149 5.956 -7.105 1.00 85.38 68 GLY A CA 1
ATOM 527 C C . GLY A 1 68 ? 15.630 6.123 -7.177 1.00 85.38 68 GLY A C 1
ATOM 528 O O . GLY A 1 68 ? 15.126 7.157 -6.728 1.00 85.38 68 GLY A O 1
ATOM 529 N N . TYR A 1 69 ? 14.910 5.137 -7.721 1.00 87.88 69 TYR A N 1
ATOM 530 C CA . TYR A 1 69 ? 13.454 5.111 -7.709 1.00 87.88 69 TYR A CA 1
ATOM 531 C C . TYR A 1 69 ? 12.910 4.568 -6.386 1.00 87.88 69 TYR A C 1
ATOM 533 O O . TYR A 1 69 ? 13.520 3.734 -5.716 1.00 87.88 69 TYR A O 1
ATOM 541 N N . SER A 1 70 ? 11.720 5.018 -6.015 1.00 90.19 70 SER A N 1
ATOM 542 C CA . SER A 1 70 ? 10.927 4.406 -4.955 1.00 90.19 70 SER A CA 1
ATOM 543 C C . SER A 1 70 ? 9.441 4.480 -5.281 1.00 90.19 70 SER A C 1
ATOM 545 O O . SER A 1 70 ? 9.015 5.311 -6.079 1.00 90.19 70 SER A O 1
ATOM 547 N N . VAL A 1 71 ? 8.647 3.606 -4.669 1.00 90.25 71 VAL A N 1
ATOM 548 C CA . VAL A 1 71 ? 7.185 3.721 -4.676 1.00 90.25 71 VAL A CA 1
ATOM 549 C C . VAL A 1 71 ? 6.745 4.180 -3.295 1.00 90.25 71 VA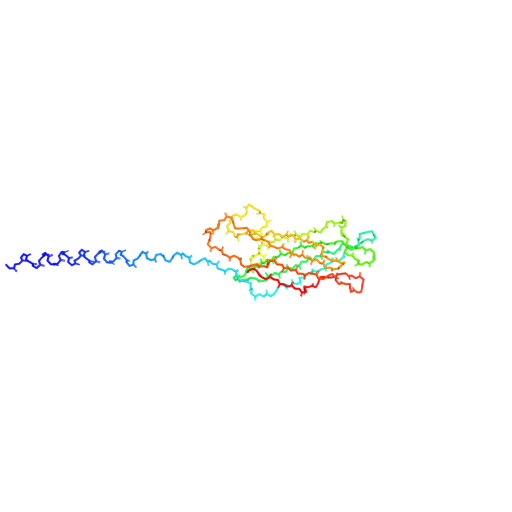L A C 1
ATOM 551 O O . VAL A 1 71 ? 7.101 3.553 -2.295 1.00 90.25 71 VAL A O 1
ATOM 554 N N . ALA A 1 72 ? 6.015 5.288 -3.235 1.00 92.38 72 ALA A N 1
ATOM 555 C CA . ALA A 1 72 ? 5.445 5.817 -2.004 1.00 92.38 72 ALA A CA 1
ATOM 556 C C . ALA A 1 72 ? 3.949 5.501 -1.940 1.00 92.38 72 ALA A C 1
ATOM 558 O O . ALA A 1 72 ? 3.239 5.659 -2.936 1.00 92.38 72 ALA A O 1
ATOM 559 N N . TYR A 1 73 ? 3.491 5.077 -0.764 1.00 93.12 73 TYR A N 1
ATOM 560 C CA . TYR A 1 73 ? 2.099 4.757 -0.468 1.00 93.12 73 TYR A CA 1
ATOM 561 C C . TYR A 1 73 ? 1.637 5.593 0.719 1.00 93.12 73 TYR A C 1
ATOM 563 O O . TYR A 1 73 ? 2.191 5.451 1.806 1.00 93.12 73 TYR A O 1
ATOM 571 N N . ASP A 1 74 ? 0.606 6.407 0.530 1.00 94.44 74 ASP A N 1
ATOM 572 C CA . ASP A 1 74 ? -0.006 7.213 1.586 1.00 94.44 74 ASP A CA 1
ATOM 573 C C . ASP A 1 74 ? -1.433 6.726 1.809 1.00 94.44 74 ASP A C 1
ATOM 575 O O . ASP A 1 74 ? -2.291 6.875 0.939 1.00 94.44 74 ASP A O 1
ATOM 579 N N . GLY A 1 75 ? -1.682 6.096 2.954 1.00 95.44 75 GLY A N 1
ATOM 580 C CA . GLY A 1 75 ? -2.948 5.440 3.257 1.00 95.44 75 GLY A CA 1
ATOM 581 C C . GLY A 1 75 ? -3.626 5.974 4.509 1.00 95.44 75 GLY A C 1
ATOM 582 O O . GLY A 1 75 ? -2.996 6.565 5.389 1.00 95.44 75 GLY A O 1
ATOM 583 N N . ASN A 1 76 ? -4.931 5.735 4.616 1.00 95.88 76 ASN A N 1
ATOM 584 C CA . ASN A 1 76 ? -5.662 5.913 5.863 1.00 95.88 76 ASN A CA 1
ATOM 585 C C . ASN A 1 76 ? -6.755 4.859 6.072 1.00 95.88 76 ASN A C 1
ATOM 587 O O . ASN A 1 76 ? -7.264 4.238 5.137 1.00 95.88 76 ASN A O 1
ATOM 591 N N . CYS A 1 77 ? -7.095 4.671 7.343 1.00 96.25 77 CYS A N 1
ATOM 592 C CA . CYS A 1 77 ? -8.210 3.854 7.798 1.00 96.25 77 CYS A CA 1
ATOM 593 C C . CYS A 1 77 ? -8.842 4.460 9.057 1.00 96.25 77 CYS A C 1
ATOM 595 O O . CYS A 1 77 ? -8.232 5.279 9.756 1.00 96.25 77 CYS A O 1
ATOM 597 N N . VAL A 1 78 ? -10.074 4.048 9.348 1.00 95.44 78 VAL A N 1
ATOM 598 C CA . VAL A 1 78 ? -10.818 4.465 10.540 1.00 95.44 78 VAL A CA 1
ATOM 599 C C . VAL A 1 78 ? -10.887 3.305 11.528 1.00 95.44 78 VAL A C 1
ATOM 601 O O . VAL A 1 78 ? -11.056 2.149 11.147 1.00 95.44 78 VAL A O 1
ATOM 604 N N . ILE A 1 79 ? -10.740 3.626 12.808 1.00 94.69 79 ILE A N 1
ATOM 605 C CA . ILE A 1 79 ? -10.704 2.686 13.922 1.00 94.69 79 ILE A CA 1
ATOM 606 C C . ILE A 1 79 ? -11.825 3.050 14.894 1.00 94.69 79 ILE A C 1
ATOM 608 O O . ILE A 1 79 ? -11.943 4.204 15.320 1.00 94.69 79 ILE A O 1
ATOM 612 N N . ASN A 1 80 ? -12.641 2.061 15.241 1.00 93.62 80 ASN A N 1
ATOM 613 C CA . ASN A 1 80 ? -13.751 2.185 16.176 1.00 93.62 80 ASN A CA 1
ATOM 614 C C . ASN A 1 80 ? -13.273 2.386 17.623 1.00 93.62 80 ASN A C 1
ATOM 616 O O . ASN A 1 80 ? -12.113 2.148 17.970 1.00 93.62 80 ASN A O 1
ATOM 620 N N . ALA A 1 81 ? -14.200 2.776 18.503 1.00 90.38 81 ALA A N 1
ATOM 621 C CA . ALA A 1 81 ? -13.942 2.925 19.936 1.00 90.38 81 ALA A CA 1
ATOM 622 C C . ALA A 1 81 ? -13.430 1.633 20.604 1.00 90.38 81 ALA A C 1
ATOM 624 O O . ALA A 1 81 ? -12.668 1.700 21.568 1.00 90.38 81 ALA A O 1
ATOM 625 N N . ASP A 1 82 ? -13.845 0.468 20.097 1.00 90.81 82 ASP A N 1
ATOM 626 C CA . ASP A 1 82 ? -13.427 -0.855 20.579 1.00 90.81 82 ASP A CA 1
ATOM 627 C C . ASP A 1 82 ? -12.058 -1.309 20.035 1.00 90.81 82 ASP A C 1
ATOM 629 O O . ASP A 1 82 ? -11.547 -2.349 20.448 1.00 90.81 82 ASP A O 1
ATOM 633 N N . GLY A 1 83 ? -11.444 -0.513 19.154 1.00 90.06 83 GLY A N 1
ATOM 634 C CA . GLY A 1 83 ? -10.134 -0.767 18.562 1.00 90.06 83 GLY A CA 1
ATOM 635 C C . GLY A 1 83 ? -10.140 -1.596 17.280 1.00 90.06 83 GLY A C 1
ATOM 636 O O . GLY A 1 83 ? -9.063 -1.884 16.762 1.00 90.06 83 GLY A O 1
ATOM 637 N N . THR A 1 84 ? -11.312 -1.950 16.749 1.00 93.38 84 THR A N 1
ATOM 638 C CA . THR A 1 84 ? -11.443 -2.647 15.461 1.00 93.38 84 THR A CA 1
ATOM 639 C C . THR A 1 84 ? -11.445 -1.683 14.275 1.00 93.38 84 THR A C 1
ATOM 641 O O . THR A 1 84 ? -11.831 -0.518 14.402 1.00 93.38 84 THR A O 1
ATOM 644 N N . LEU A 1 85 ? -11.034 -2.169 13.103 1.00 95.56 85 LEU A N 1
ATOM 645 C CA . LEU A 1 85 ? -11.164 -1.439 11.843 1.00 95.56 85 LEU A CA 1
ATOM 646 C C . LEU A 1 85 ? -12.637 -1.227 11.475 1.00 95.56 85 LEU A C 1
ATOM 648 O O . LEU A 1 85 ? -13.441 -2.163 11.446 1.00 95.56 85 LEU A O 1
ATOM 652 N N . ASP A 1 86 ? -12.977 0.017 11.160 1.00 94.19 86 ASP A N 1
ATOM 653 C CA . ASP A 1 86 ? -14.320 0.406 10.765 1.00 94.19 86 ASP A CA 1
ATOM 654 C C . ASP A 1 86 ? -14.554 0.134 9.277 1.00 94.19 86 ASP A C 1
ATOM 656 O O . ASP A 1 86 ? -14.022 0.825 8.412 1.00 94.19 86 ASP A O 1
ATOM 660 N N . ARG A 1 87 ? -15.383 -0.874 8.992 1.00 91.81 87 ARG A N 1
ATOM 661 C CA . ARG A 1 87 ? -15.728 -1.299 7.629 1.00 91.81 87 ARG A CA 1
ATOM 662 C C . ARG A 1 87 ? -16.767 -0.417 6.944 1.00 91.81 87 ARG A C 1
ATOM 664 O O . ARG A 1 87 ? -16.952 -0.552 5.739 1.00 91.81 87 ARG A O 1
ATOM 671 N N . GLU A 1 88 ? -17.477 0.426 7.691 1.00 88.44 88 GLU A N 1
ATOM 672 C CA . GLU A 1 88 ? -18.474 1.335 7.119 1.00 88.44 88 GLU A CA 1
ATOM 673 C C . GLU A 1 88 ? -17.833 2.620 6.586 1.00 88.44 88 GLU A C 1
ATOM 675 O O . GLU A 1 88 ? -18.417 3.284 5.731 1.00 88.44 88 GLU A O 1
ATOM 680 N N . ASN A 1 89 ? -16.641 2.973 7.076 1.00 86.62 89 ASN A N 1
ATOM 681 C CA . ASN A 1 89 ? -15.876 4.111 6.583 1.00 86.62 89 ASN A CA 1
ATOM 682 C C . ASN A 1 89 ? -14.883 3.691 5.498 1.00 86.62 89 ASN A C 1
ATOM 684 O O . ASN A 1 89 ? -14.305 2.606 5.534 1.00 86.62 89 ASN A O 1
ATOM 688 N N . GLU A 1 90 ? -14.682 4.579 4.525 1.00 81.12 90 GLU A N 1
ATOM 689 C CA . GLU A 1 90 ? -13.753 4.333 3.428 1.00 81.12 90 GLU A CA 1
ATOM 690 C C . GLU A 1 90 ? -12.310 4.260 3.942 1.00 81.12 90 GLU A C 1
ATOM 692 O O . GLU A 1 90 ? -11.849 5.101 4.717 1.00 81.12 90 GLU A O 1
ATOM 697 N N . VAL A 1 91 ? -11.594 3.244 3.471 1.00 92.06 91 VAL A N 1
ATOM 698 C CA . VAL A 1 91 ? -10.134 3.204 3.482 1.00 92.06 91 VAL A CA 1
ATOM 699 C C . VAL A 1 91 ? -9.637 3.812 2.181 1.00 92.06 91 VAL A C 1
ATOM 701 O O . VAL A 1 91 ? -10.216 3.581 1.118 1.00 92.06 91 VAL A O 1
ATOM 704 N N . THR A 1 92 ? -8.567 4.594 2.246 1.00 92.81 92 THR A N 1
ATOM 705 C CA . THR A 1 92 ? -7.997 5.210 1.044 1.00 92.81 92 THR A CA 1
ATOM 706 C C . THR A 1 92 ? -6.504 4.970 0.990 1.00 92.81 92 THR A C 1
ATOM 708 O O . THR A 1 92 ? -5.842 4.858 2.022 1.00 92.81 92 THR A O 1
ATOM 711 N N . VAL A 1 93 ? -5.980 4.870 -0.226 1.00 93.62 93 VAL A N 1
ATOM 712 C CA . VAL A 1 93 ? -4.548 4.837 -0.486 1.00 93.62 93 VAL A CA 1
ATOM 713 C C . VAL A 1 93 ? -4.256 5.634 -1.739 1.00 93.62 93 VAL A C 1
ATOM 715 O O . VAL A 1 93 ? -4.981 5.565 -2.729 1.00 93.62 93 VAL A O 1
ATOM 718 N N . PHE A 1 94 ? -3.187 6.404 -1.668 1.00 89.88 94 PHE A N 1
ATOM 719 C CA . PHE A 1 94 ? -2.586 7.087 -2.786 1.00 89.88 94 PHE A CA 1
ATOM 720 C C . PHE A 1 94 ? -1.215 6.484 -3.054 1.00 89.88 94 PHE A C 1
ATOM 722 O O . PHE A 1 94 ? -0.520 6.063 -2.129 1.00 89.88 94 PHE A O 1
ATOM 729 N N . THR A 1 95 ? -0.822 6.405 -4.320 1.00 89.81 95 THR A N 1
ATOM 730 C CA . THR A 1 95 ? 0.453 5.802 -4.705 1.00 89.81 95 THR A CA 1
ATOM 731 C C . THR A 1 95 ? 1.154 6.651 -5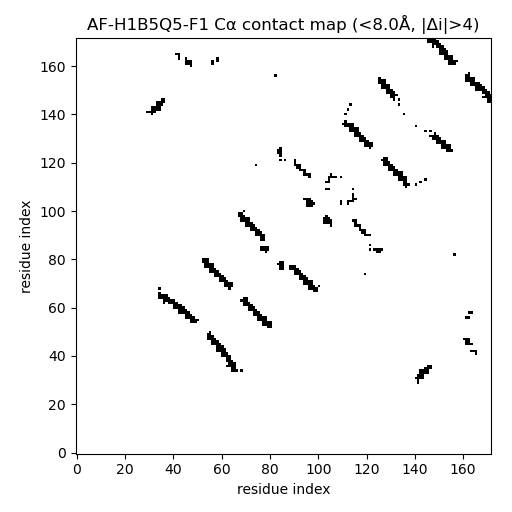.734 1.00 89.81 95 THR A C 1
ATOM 733 O O . THR A 1 95 ? 0.528 7.246 -6.609 1.00 89.81 95 THR A O 1
ATOM 736 N N . SER A 1 96 ? 2.470 6.744 -5.590 1.00 88.06 96 SER A N 1
ATOM 737 C CA . SER A 1 96 ? 3.298 7.520 -6.496 1.00 88.06 96 SER A CA 1
ATOM 738 C C . SER A 1 96 ? 4.645 6.863 -6.737 1.00 88.06 96 SER A C 1
ATOM 740 O O . SER A 1 96 ? 5.238 6.268 -5.835 1.00 88.06 96 SER A O 1
ATOM 742 N N . ILE A 1 97 ? 5.136 6.998 -7.967 1.00 87.12 97 ILE A N 1
ATOM 743 C CA . ILE A 1 97 ? 6.521 6.681 -8.308 1.00 87.12 97 ILE A CA 1
ATOM 744 C C . ILE A 1 97 ? 7.356 7.923 -8.037 1.00 87.12 97 ILE A C 1
ATOM 746 O O . ILE A 1 97 ? 7.055 9.017 -8.518 1.00 87.12 97 ILE A O 1
ATOM 750 N N . MET A 1 98 ? 8.430 7.734 -7.291 1.00 87.62 98 MET A N 1
ATOM 751 C CA . MET A 1 98 ? 9.383 8.757 -6.905 1.00 87.62 98 MET A CA 1
ATOM 752 C C . MET A 1 98 ? 10.737 8.454 -7.542 1.00 87.62 98 MET A C 1
ATOM 754 O O . MET A 1 98 ? 11.114 7.292 -7.678 1.00 87.62 98 MET A O 1
ATOM 758 N N . LYS A 1 99 ? 11.511 9.490 -7.863 1.00 87.38 99 LYS A N 1
ATOM 759 C CA . LYS A 1 99 ? 12.951 9.386 -8.133 1.00 87.38 99 LYS A CA 1
ATOM 760 C C . LYS A 1 99 ? 13.677 10.456 -7.356 1.00 87.38 99 LYS A C 1
ATOM 762 O O . LYS A 1 99 ? 13.314 11.624 -7.454 1.00 87.38 99 LYS A O 1
ATOM 767 N N . GLU A 1 100 ? 14.674 10.064 -6.571 1.00 86.31 100 GLU A N 1
ATOM 768 C CA . GLU A 1 100 ? 15.449 11.000 -5.745 1.00 86.31 100 GLU A CA 1
ATOM 769 C C . GLU A 1 100 ? 14.541 11.927 -4.900 1.00 86.31 100 GLU A C 1
ATOM 771 O O . GLU A 1 100 ? 14.807 13.116 -4.736 1.00 86.31 100 GLU A O 1
ATOM 776 N N . ASN A 1 101 ? 13.437 11.381 -4.370 1.00 76.50 101 ASN A N 1
ATOM 777 C CA . ASN A 1 101 ? 12.393 12.093 -3.609 1.00 76.50 101 ASN A CA 1
ATOM 778 C C . ASN A 1 101 ? 11.567 13.125 -4.399 1.00 76.50 101 ASN A C 1
ATOM 780 O O . ASN A 1 101 ? 10.848 13.927 -3.804 1.00 76.50 101 ASN A O 1
ATOM 784 N N . THR A 1 102 ? 11.613 13.086 -5.727 1.00 82.06 102 THR A N 1
ATOM 785 C CA . THR A 1 102 ? 10.723 13.856 -6.602 1.00 82.06 102 THR A CA 1
ATOM 786 C C . THR A 1 102 ? 9.611 12.958 -7.128 1.00 82.06 102 THR A C 1
ATOM 788 O O . THR A 1 102 ? 9.896 11.884 -7.655 1.00 82.06 102 THR A O 1
ATOM 791 N N . VAL A 1 103 ? 8.357 13.400 -7.004 1.00 83.44 103 VAL A N 1
ATOM 792 C CA . VAL A 1 103 ? 7.193 12.702 -7.570 1.00 83.44 103 VAL A CA 1
ATOM 793 C C . VAL A 1 103 ? 7.289 12.721 -9.093 1.00 83.44 103 VAL A C 1
ATOM 795 O O . VAL A 1 103 ? 7.408 13.791 -9.689 1.00 83.44 103 VAL A O 1
ATOM 798 N N . LEU A 1 104 ? 7.233 11.545 -9.714 1.00 77.19 104 LEU A N 1
ATOM 799 C CA . LEU A 1 104 ? 7.306 11.379 -11.165 1.00 77.19 104 LEU A CA 1
ATOM 800 C C . LEU A 1 104 ? 5.967 11.006 -11.800 1.00 77.19 104 LEU A C 1
ATOM 802 O O . LEU A 1 104 ? 5.688 11.449 -12.912 1.00 77.19 104 LEU A O 1
ATOM 806 N N . ALA A 1 105 ? 5.156 10.196 -11.120 1.00 69.81 105 ALA A N 1
ATOM 807 C CA . ALA A 1 105 ? 3.873 9.729 -11.638 1.00 69.81 105 ALA A CA 1
ATOM 808 C C . ALA A 1 105 ? 2.906 9.386 -10.500 1.00 69.81 105 ALA A C 1
ATOM 810 O O . ALA A 1 105 ? 3.321 8.806 -9.493 1.00 69.81 105 ALA A O 1
ATOM 811 N N . ASN A 1 106 ? 1.637 9.771 -10.671 1.00 63.12 106 ASN A N 1
ATOM 812 C CA . ASN A 1 106 ? 0.514 9.472 -9.766 1.00 63.12 106 ASN A CA 1
ATOM 813 C C . ASN A 1 106 ? -0.889 9.787 -10.355 1.00 63.12 106 ASN A C 1
ATOM 815 O O . ASN A 1 106 ? -1.890 9.717 -9.646 1.00 63.12 106 ASN A O 1
ATOM 819 N N . ASP A 1 107 ? -0.967 10.175 -11.631 1.00 52.44 107 ASP A N 1
ATOM 820 C CA . ASP A 1 107 ? -2.208 10.425 -12.376 1.00 52.44 107 ASP A CA 1
ATOM 821 C C . ASP A 1 107 ? -1.985 9.843 -13.771 1.00 52.44 107 ASP A C 1
ATOM 823 O O . ASP A 1 107 ? -0.950 10.136 -14.379 1.00 52.44 107 ASP A O 1
ATOM 827 N N . THR A 1 108 ? -2.967 9.079 -14.262 1.00 52.53 108 THR A N 1
ATOM 828 C CA . THR A 1 108 ? -3.125 8.409 -15.578 1.00 52.53 108 THR A CA 1
ATOM 829 C C . THR A 1 108 ? -2.720 9.205 -16.834 1.00 52.53 108 THR A C 1
ATOM 831 O O . THR A 1 108 ? -2.867 8.736 -17.959 1.00 52.53 108 THR A O 1
ATOM 834 N N . LYS A 1 109 ? -2.240 10.437 -16.673 1.00 51.44 109 LYS A N 1
ATOM 835 C CA . LYS A 1 109 ? -1.804 11.367 -17.715 1.00 51.44 109 LYS A CA 1
ATOM 836 C C . LYS A 1 109 ? -0.282 11.474 -17.853 1.00 51.44 109 LYS A C 1
ATOM 838 O O . LYS A 1 109 ? 0.178 12.144 -18.777 1.00 51.44 109 LYS A O 1
ATOM 843 N N . HIS A 1 110 ? 0.501 10.870 -16.957 1.00 53.59 110 HIS A N 1
ATOM 844 C CA . HIS A 1 110 ? 1.967 10.923 -16.999 1.00 53.59 110 HIS A CA 1
ATOM 845 C C . HIS A 1 110 ? 2.531 9.798 -17.870 1.00 53.59 110 HIS A C 1
ATOM 847 O O . HIS A 1 110 ? 2.940 8.753 -17.377 1.00 53.59 110 HIS A O 1
ATOM 853 N N . ILE A 1 111 ? 2.547 10.047 -19.181 1.00 54.88 111 ILE A N 1
ATOM 854 C CA . ILE A 1 111 ? 2.996 9.092 -20.197 1.00 54.88 111 ILE A CA 1
ATOM 855 C C . ILE A 1 111 ? 4.482 8.749 -19.995 1.00 54.88 111 ILE A C 1
ATOM 857 O O . ILE A 1 111 ? 5.334 9.637 -20.063 1.00 54.88 111 ILE A O 1
ATOM 861 N N . GLY A 1 112 ? 4.798 7.461 -19.827 1.00 59.09 112 GLY A N 1
ATOM 862 C CA . GLY A 1 112 ? 6.144 6.921 -20.089 1.00 59.09 112 GLY A CA 1
ATOM 863 C C . GLY A 1 112 ? 6.969 6.411 -18.898 1.00 59.09 112 GLY A C 1
ATOM 864 O O . GLY A 1 112 ? 8.126 6.054 -19.106 1.00 59.09 112 GLY A O 1
ATOM 865 N N . ILE A 1 113 ? 6.425 6.352 -17.675 1.00 67.69 113 ILE A N 1
ATOM 866 C CA . ILE A 1 113 ? 7.141 5.811 -16.487 1.00 67.69 113 ILE A CA 1
ATOM 867 C C . ILE A 1 113 ? 6.407 4.608 -15.846 1.00 67.69 113 ILE A C 1
ATOM 869 O O . ILE A 1 113 ? 6.954 3.946 -14.971 1.00 67.69 113 ILE A O 1
ATOM 873 N N . ALA A 1 114 ? 5.249 4.227 -16.399 1.00 75.94 114 ALA A N 1
ATOM 874 C CA . ALA A 1 114 ? 4.242 3.342 -15.805 1.00 75.94 114 ALA A CA 1
ATOM 875 C C . ALA A 1 114 ? 3.465 4.015 -14.660 1.00 75.94 114 ALA A C 1
ATOM 877 O O . ALA A 1 114 ? 3.990 4.851 -13.929 1.00 75.94 114 ALA A O 1
ATOM 878 N N . ASN A 1 115 ? 2.190 3.662 -14.528 1.00 79.44 115 ASN A N 1
ATOM 879 C CA . ASN A 1 115 ? 1.304 4.112 -13.461 1.00 79.44 115 ASN A CA 1
ATOM 880 C C . ASN A 1 115 ? 1.087 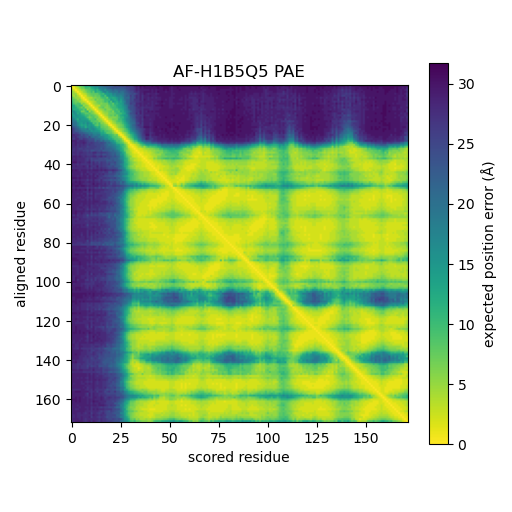2.952 -12.486 1.00 79.44 115 ASN A C 1
ATOM 882 O O . ASN A 1 115 ? 0.855 1.825 -12.921 1.00 79.44 115 ASN A O 1
ATOM 886 N N . ILE A 1 116 ? 1.179 3.218 -11.182 1.00 81.88 116 ILE A N 1
ATOM 887 C CA . ILE A 1 116 ? 0.877 2.229 -10.141 1.00 81.88 116 ILE A CA 1
ATOM 888 C C . ILE A 1 116 ? -0.446 2.623 -9.509 1.00 81.88 116 ILE A C 1
ATOM 890 O O . ILE A 1 116 ? -0.523 3.628 -8.803 1.00 81.88 116 ILE A O 1
ATOM 894 N N . ASP A 1 117 ? -1.467 1.820 -9.770 1.00 85.44 117 ASP A N 1
ATOM 895 C CA . ASP A 1 117 ? -2.752 1.936 -9.107 1.00 85.44 117 ASP A CA 1
ATOM 896 C C . ASP A 1 117 ? -2.744 1.062 -7.858 1.00 85.44 117 ASP A C 1
ATOM 898 O O . ASP A 1 117 ? -2.227 -0.056 -7.861 1.00 85.44 117 ASP A O 1
ATOM 902 N N . SER A 1 118 ? -3.329 1.578 -6.782 1.00 90.31 118 SER A N 1
ATOM 903 C CA . SER A 1 118 ? -3.385 0.879 -5.503 1.00 90.31 118 SER A CA 1
ATOM 904 C C . S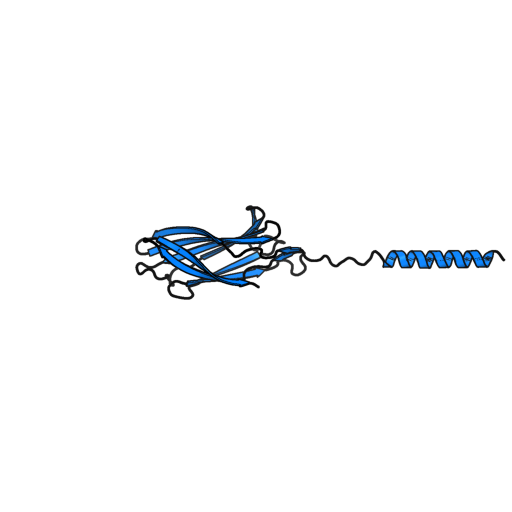ER A 1 118 ? -4.790 0.880 -4.946 1.00 90.31 118 SER A C 1
ATOM 906 O O . SER A 1 118 ? -5.520 1.867 -5.027 1.00 90.31 118 SER A O 1
ATOM 908 N N . ASN A 1 119 ? -5.143 -0.225 -4.309 1.00 93.50 119 ASN A N 1
ATOM 909 C CA . ASN A 1 119 ? -6.366 -0.367 -3.553 1.00 93.50 119 ASN A CA 1
ATOM 910 C C . ASN A 1 119 ? -6.035 -0.866 -2.148 1.00 93.50 119 ASN A C 1
ATOM 912 O O . ASN A 1 119 ? -5.272 -1.815 -1.979 1.00 93.50 119 ASN A O 1
ATOM 916 N N . LEU A 1 120 ? -6.610 -0.217 -1.142 1.00 95.81 120 LEU A N 1
ATOM 917 C CA . LEU A 1 120 ? -6.501 -0.627 0.249 1.00 95.81 120 LEU A CA 1
ATOM 918 C C . LEU A 1 120 ? -7.854 -1.173 0.679 1.00 95.81 120 LEU A C 1
ATOM 920 O O . LEU A 1 120 ? -8.879 -0.546 0.430 1.00 95.81 120 LEU A O 1
ATOM 924 N N . THR A 1 121 ? -7.861 -2.326 1.335 1.00 95.56 121 THR A N 1
ATOM 925 C CA . THR A 1 121 ? -9.082 -2.961 1.840 1.00 95.56 121 THR A CA 1
ATOM 926 C C . THR A 1 121 ? -8.890 -3.437 3.270 1.00 95.56 121 THR A C 1
ATOM 928 O O . THR A 1 121 ? -7.769 -3.684 3.705 1.00 95.56 121 THR A O 1
ATOM 931 N N . ILE A 1 122 ? -9.988 -3.581 4.009 1.00 96.50 122 ILE A N 1
ATOM 932 C CA . ILE A 1 122 ? -9.984 -4.219 5.327 1.00 96.50 122 ILE A CA 1
ATOM 933 C C . ILE A 1 122 ? -10.169 -5.722 5.120 1.00 96.50 122 ILE A C 1
ATOM 935 O O . ILE A 1 122 ? -11.219 -6.154 4.641 1.00 96.50 122 ILE A O 1
ATOM 939 N N . GLN A 1 123 ? -9.165 -6.513 5.490 1.00 93.75 123 GLN A N 1
ATOM 940 C CA . GLN A 1 123 ? -9.194 -7.969 5.354 1.00 93.75 123 GLN A CA 1
ATOM 941 C C . GLN A 1 123 ? -9.874 -8.629 6.561 1.00 93.75 123 GLN A C 1
ATOM 943 O O . GLN A 1 123 ? -10.724 -9.504 6.396 1.00 93.75 123 GLN A O 1
ATOM 948 N N . ASP A 1 124 ? -9.551 -8.179 7.776 1.00 92.56 124 ASP A N 1
ATOM 949 C CA . ASP A 1 124 ? -10.137 -8.666 9.029 1.00 92.56 124 ASP A CA 1
ATOM 950 C C . ASP A 1 124 ? -10.269 -7.537 10.078 1.00 92.56 124 ASP A C 1
ATOM 952 O O . ASP A 1 124 ? -10.399 -6.374 9.714 1.00 92.56 124 ASP A O 1
ATOM 956 N N . GLU A 1 125 ? -10.385 -7.861 11.370 1.00 91.12 125 GLU A N 1
ATOM 957 C CA . GLU A 1 125 ? -10.632 -6.881 12.443 1.00 91.12 125 GLU A CA 1
ATOM 958 C C . GLU A 1 125 ? -9.499 -5.864 12.646 1.00 91.12 125 GLU A C 1
ATOM 960 O O . GLU A 1 125 ? -9.761 -4.766 13.138 1.00 91.12 125 GLU A O 1
ATOM 965 N N . ASN A 1 126 ? -8.261 -6.202 12.284 1.00 94.31 126 ASN A N 1
ATOM 966 C CA . ASN A 1 126 ? -7.101 -5.325 12.457 1.00 94.31 126 ASN A CA 1
ATOM 967 C C . ASN A 1 126 ? -6.108 -5.384 11.293 1.00 94.31 126 ASN A C 1
ATOM 969 O O . ASN A 1 126 ? -5.041 -4.783 11.386 1.00 94.31 126 ASN A O 1
ATOM 973 N N . THR A 1 127 ? -6.445 -6.069 10.208 1.00 96.44 127 THR A N 1
ATOM 974 C CA . THR A 1 127 ? -5.570 -6.232 9.053 1.00 96.44 127 THR A CA 1
ATOM 975 C C . THR A 1 127 ? -6.123 -5.493 7.846 1.00 96.44 127 THR A C 1
ATOM 977 O O . THR A 1 127 ? -7.292 -5.640 7.476 1.00 96.44 127 THR A O 1
ATOM 980 N N . LEU A 1 128 ? -5.254 -4.717 7.207 1.00 97.19 128 LEU A N 1
ATOM 981 C CA . LEU A 1 128 ? -5.480 -4.122 5.901 1.00 97.19 128 LEU A CA 1
ATOM 982 C C . LEU A 1 128 ? -4.706 -4.912 4.844 1.00 97.19 128 LEU A C 1
ATOM 984 O O . LEU A 1 128 ? -3.589 -5.370 5.088 1.00 97.19 128 LEU A O 1
ATOM 988 N N . LEU A 1 129 ? -5.285 -5.020 3.656 1.00 96.75 129 LEU A N 1
ATOM 989 C CA . LEU A 1 129 ? -4.637 -5.570 2.476 1.00 96.75 129 LEU A CA 1
ATOM 990 C C . LEU A 1 129 ? -4.481 -4.459 1.441 1.00 96.75 129 LEU A C 1
ATOM 992 O O . LEU A 1 129 ? -5.473 -3.903 0.962 1.00 96.75 129 LEU A O 1
ATOM 996 N N . LEU A 1 130 ? -3.230 -4.149 1.116 1.00 95.44 130 LEU A N 1
ATOM 997 C CA . LEU A 1 130 ? -2.849 -3.267 0.025 1.00 95.44 130 LEU A CA 1
ATOM 998 C C . LEU A 1 130 ? -2.577 -4.121 -1.214 1.00 95.44 130 LEU A C 1
ATOM 1000 O O . LEU A 1 130 ? -1.761 -5.042 -1.174 1.00 95.44 130 LEU A O 1
ATOM 1004 N N . ILE A 1 131 ? -3.271 -3.810 -2.301 1.00 93.38 131 ILE A N 1
ATOM 1005 C CA . ILE A 1 131 ? -3.130 -4.459 -3.603 1.00 93.38 131 ILE A CA 1
ATOM 1006 C C . ILE A 1 131 ? -2.704 -3.399 -4.599 1.00 93.38 131 ILE A C 1
ATOM 1008 O O . ILE A 1 131 ? -3.282 -2.314 -4.638 1.00 93.38 131 ILE A O 1
ATOM 1012 N N . THR A 1 132 ? -1.717 -3.731 -5.410 1.00 89.88 132 THR A N 1
ATOM 1013 C CA . THR A 1 132 ? -1.066 -2.812 -6.337 1.00 89.88 132 THR A CA 1
ATOM 1014 C C . THR A 1 132 ? -1.076 -3.410 -7.732 1.00 89.88 132 THR A C 1
ATOM 1016 O O . THR A 1 132 ? -0.827 -4.600 -7.917 1.00 89.88 132 THR A O 1
ATOM 1019 N N . THR A 1 133 ? -1.363 -2.589 -8.735 1.00 86.56 133 THR A N 1
ATOM 1020 C CA . THR A 1 133 ? -1.364 -2.974 -10.147 1.00 86.56 133 THR A CA 1
ATOM 1021 C C . THR A 1 133 ? -0.591 -1.952 -10.957 1.00 86.56 133 THR A C 1
ATOM 1023 O O . THR A 1 133 ? -0.786 -0.750 -10.796 1.00 86.56 133 THR A O 1
ATOM 1026 N N . VAL A 1 134 ? 0.283 -2.418 -11.850 1.00 82.00 134 VAL A N 1
ATOM 1027 C CA . VAL A 1 134 ? 1.013 -1.528 -12.756 1.00 82.00 134 VAL A CA 1
ATOM 1028 C C . VAL A 1 134 ? 0.371 -1.509 -14.128 1.00 82.00 134 VAL A C 1
ATOM 1030 O O . VAL A 1 134 ? 0.140 -2.544 -14.753 1.00 82.00 134 VAL A O 1
ATOM 1033 N N . HIS A 1 135 ? 0.146 -0.296 -14.613 1.00 80.00 135 HIS A N 1
ATOM 1034 C CA . HIS A 1 135 ? -0.333 0.001 -15.946 1.00 80.00 135 HIS A CA 1
ATOM 1035 C C . HIS A 1 135 ? 0.774 0.696 -16.731 1.00 80.00 135 HIS A C 1
ATOM 1037 O O . HIS A 1 135 ? 1.208 1.798 -16.400 1.00 80.00 135 HIS A O 1
ATOM 1043 N N . TYR A 1 136 ? 1.243 0.039 -17.786 1.00 75.69 136 TYR A N 1
ATOM 1044 C CA . TYR A 1 136 ? 2.196 0.620 -18.721 1.00 75.69 136 TYR A CA 1
ATOM 1045 C C . TYR A 1 136 ? 1.428 1.348 -19.822 1.00 75.69 136 TYR A C 1
ATOM 1047 O O . TYR A 1 136 ? 0.624 0.728 -20.517 1.00 75.69 136 TYR A O 1
ATOM 1055 N N . ASP A 1 137 ? 1.686 2.647 -19.992 1.00 67.31 137 ASP A N 1
ATOM 1056 C CA . ASP A 1 137 ? 1.060 3.437 -21.063 1.00 67.31 137 ASP A CA 1
ATOM 1057 C C . ASP A 1 137 ? 1.500 2.963 -22.459 1.00 67.31 137 ASP A C 1
ATOM 1059 O O . ASP A 1 137 ? 0.738 3.062 -23.419 1.00 67.31 137 ASP A O 1
ATOM 1063 N N . ASP A 1 138 ? 2.718 2.419 -22.557 1.00 69.38 138 ASP A N 1
ATOM 1064 C CA . ASP A 1 138 ? 3.258 1.761 -23.744 1.00 69.38 138 ASP A CA 1
ATOM 1065 C C . ASP A 1 138 ? 3.819 0.375 -23.356 1.00 69.38 138 ASP A C 1
ATOM 1067 O O . ASP A 1 138 ? 4.853 0.304 -22.681 1.00 69.38 138 ASP A O 1
ATOM 1071 N N . PRO A 1 139 ? 3.172 -0.739 -23.751 1.00 64.75 139 PRO A N 1
ATOM 1072 C CA . PRO A 1 139 ? 3.663 -2.088 -23.461 1.00 64.75 139 PRO A CA 1
ATOM 1073 C C . PRO A 1 139 ? 4.994 -2.402 -24.165 1.00 64.75 139 PRO A C 1
ATOM 1075 O O . PRO A 1 139 ? 5.739 -3.274 -23.707 1.00 64.75 139 PRO A O 1
ATOM 1078 N N . ASP A 1 140 ? 5.336 -1.672 -25.230 1.00 64.25 140 ASP A N 1
ATOM 1079 C CA . ASP A 1 140 ? 6.617 -1.756 -25.933 1.00 64.25 140 ASP A CA 1
ATOM 1080 C C . ASP A 1 140 ? 7.659 -0.773 -25.375 1.00 64.25 140 ASP A C 1
ATOM 1082 O O . ASP A 1 140 ? 8.820 -0.828 -25.775 1.00 64.25 140 ASP A O 1
ATOM 1086 N N . GLY A 1 141 ? 7.284 0.041 -24.382 1.00 65.25 141 GLY A N 1
ATOM 1087 C CA . GLY A 1 141 ? 8.138 1.051 -23.764 1.00 65.25 141 GLY A CA 1
ATOM 1088 C C . GLY A 1 141 ? 9.423 0.497 -23.139 1.00 65.25 141 GLY A C 1
ATOM 1089 O O . GLY A 1 141 ? 9.528 -0.686 -22.802 1.00 65.25 141 GLY A O 1
ATOM 1090 N N . ASP A 1 142 ? 10.399 1.386 -22.957 1.00 69.75 142 ASP A N 1
ATOM 1091 C CA . ASP A 1 142 ? 11.784 1.046 -22.607 1.00 69.75 142 ASP A CA 1
ATOM 1092 C C . ASP A 1 142 ? 12.002 0.660 -21.136 1.00 69.75 142 ASP A C 1
ATOM 1094 O O . ASP A 1 142 ? 13.124 0.324 -20.768 1.00 69.75 142 ASP A O 1
ATOM 1098 N N . VAL A 1 143 ? 10.978 0.714 -20.277 1.00 74.12 143 VAL A N 1
ATOM 1099 C CA . VAL A 1 143 ? 11.111 0.483 -18.828 1.00 74.12 143 VAL A CA 1
ATOM 1100 C C . VAL A 1 143 ? 10.150 -0.605 -18.358 1.00 74.12 143 VAL A C 1
ATOM 1102 O O . VAL A 1 143 ? 8.969 -0.590 -18.694 1.00 74.12 143 VAL A O 1
ATOM 1105 N N . ILE A 1 144 ? 10.652 -1.530 -17.540 1.00 77.56 144 ILE A N 1
ATOM 1106 C CA . ILE A 1 144 ? 9.840 -2.478 -16.770 1.00 77.56 144 ILE A CA 1
ATOM 1107 C C . ILE A 1 144 ? 10.028 -2.150 -15.290 1.00 77.56 144 ILE A C 1
ATOM 1109 O O . ILE A 1 144 ? 11.153 -2.163 -14.793 1.00 77.56 144 ILE A O 1
ATOM 1113 N N . PHE A 1 145 ? 8.929 -1.884 -14.590 1.00 78.56 145 PHE A N 1
ATOM 1114 C CA . PHE A 1 145 ? 8.900 -1.679 -13.147 1.00 78.56 145 PHE A CA 1
ATOM 1115 C C . PHE A 1 145 ? 8.516 -2.979 -12.447 1.00 78.56 145 PHE A C 1
ATOM 1117 O O . PHE A 1 145 ? 7.439 -3.524 -12.678 1.00 78.56 145 PHE A O 1
ATOM 1124 N N . HIS A 1 146 ? 9.387 -3.471 -11.572 1.00 77.25 146 HIS A N 1
ATOM 1125 C CA . HIS A 1 146 ? 9.014 -4.481 -10.593 1.00 77.25 146 HIS A CA 1
ATOM 1126 C C . HIS A 1 146 ? 8.420 -3.760 -9.386 1.00 77.25 146 HIS A C 1
ATOM 1128 O O . HIS A 1 146 ? 8.951 -2.753 -8.912 1.00 77.25 146 HIS A O 1
ATOM 1134 N N . TYR A 1 147 ? 7.310 -4.278 -8.889 1.00 76.94 147 TYR A N 1
ATOM 1135 C CA . TYR A 1 147 ? 6.521 -3.658 -7.838 1.00 76.94 147 TYR A CA 1
ATOM 1136 C C . TYR A 1 147 ? 5.987 -4.749 -6.907 1.00 76.94 147 TYR A C 1
ATOM 1138 O O . TYR A 1 147 ? 6.132 -5.945 -7.170 1.00 76.94 147 TYR A O 1
ATOM 1146 N N . LEU A 1 148 ? 5.440 -4.343 -5.764 1.00 84.31 148 LEU A N 1
ATOM 1147 C CA . LEU A 1 148 ? 4.700 -5.284 -4.921 1.00 84.31 148 LEU A CA 1
ATOM 1148 C C . LEU A 1 148 ? 3.416 -5.655 -5.637 1.00 84.31 148 LEU A C 1
ATOM 1150 O O . LEU A 1 148 ? 2.825 -4.795 -6.264 1.00 84.31 148 LEU A O 1
ATOM 1154 N N . GLU A 1 149 ? 2.937 -6.877 -5.504 1.00 87.75 149 GLU A N 1
ATOM 1155 C CA . GLU A 1 149 ? 1.566 -7.203 -5.912 1.00 87.75 149 GLU A CA 1
ATOM 1156 C C . GLU A 1 149 ? 0.610 -7.041 -4.724 1.00 87.75 149 GLU A C 1
ATOM 1158 O O . GLU A 1 149 ? -0.488 -6.491 -4.844 1.00 87.75 149 GLU A O 1
ATOM 1163 N N . HIS A 1 150 ? 1.075 -7.477 -3.549 1.00 92.12 150 HIS A N 1
ATOM 1164 C CA . HIS A 1 150 ? 0.311 -7.470 -2.311 1.00 92.12 150 HIS A CA 1
ATOM 1165 C C . HIS A 1 150 ? 1.182 -7.092 -1.114 1.00 92.12 150 HIS A C 1
ATOM 1167 O O . HIS A 1 150 ? 2.346 -7.492 -1.010 1.00 92.12 150 HIS A O 1
ATOM 1173 N N . MET A 1 151 ? 0.587 -6.370 -0.167 1.00 94.81 151 MET A N 1
ATOM 1174 C CA . MET A 1 151 ? 1.162 -6.116 1.147 1.00 94.81 151 MET A CA 1
ATOM 1175 C C . MET A 1 151 ? 0.081 -6.219 2.222 1.00 94.81 151 MET A C 1
ATOM 1177 O O . MET A 1 151 ? -0.952 -5.551 2.152 1.00 94.81 151 MET A O 1
ATOM 1181 N N . THR A 1 152 ? 0.349 -7.026 3.242 1.00 96.50 152 THR A N 1
ATOM 1182 C CA . THR A 1 152 ? -0.521 -7.175 4.410 1.00 96.50 152 THR A CA 1
ATOM 1183 C C . THR A 1 152 ? -0.015 -6.273 5.530 1.00 96.50 152 THR A C 1
ATOM 1185 O O . THR A 1 152 ? 1.167 -6.295 5.888 1.00 96.50 152 THR A O 1
ATOM 1188 N N . LEU A 1 153 ? -0.918 -5.463 6.076 1.00 96.88 153 LEU A N 1
ATOM 1189 C CA . LEU A 1 153 ? -0.636 -4.435 7.070 1.00 96.88 153 LEU A CA 1
ATOM 1190 C C . LEU A 1 153 ? -1.456 -4.698 8.332 1.00 96.88 153 LEU A C 1
ATOM 1192 O O . LEU A 1 153 ? -2.680 -4.593 8.315 1.00 96.88 153 LEU A O 1
ATOM 1196 N N . ALA A 1 154 ? -0.796 -4.986 9.448 1.00 96.44 154 ALA A N 1
ATOM 1197 C CA . ALA A 1 154 ? -1.459 -5.084 10.739 1.00 96.44 154 ALA A CA 1
ATOM 1198 C C . ALA A 1 154 ? -1.550 -3.710 11.413 1.00 96.44 154 ALA A C 1
ATOM 1200 O O . ALA A 1 154 ? -0.555 -3.004 11.574 1.00 96.44 154 ALA A O 1
ATOM 1201 N N . VAL A 1 155 ? -2.744 -3.360 11.880 1.00 96.00 155 VAL A N 1
ATOM 1202 C CA . VAL A 1 155 ? -3.011 -2.199 12.726 1.00 96.00 155 VAL A CA 1
ATOM 1203 C C . VAL A 1 155 ? -2.797 -2.602 14.179 1.00 96.00 155 VAL A C 1
ATOM 1205 O O . VAL A 1 155 ? -3.509 -3.441 14.736 1.00 96.00 155 VAL A O 1
ATOM 1208 N N . LYS A 1 156 ? -1.791 -2.007 14.819 1.00 94.00 156 LYS A N 1
ATOM 1209 C CA . LYS A 1 156 ? -1.391 -2.327 16.191 1.00 94.00 156 LYS A CA 1
ATOM 1210 C C . LYS A 1 156 ? -1.630 -1.145 17.114 1.00 94.00 156 LYS A C 1
ATOM 1212 O O . LYS A 1 156 ? -1.245 -0.013 16.824 1.00 94.00 156 LYS A O 1
ATOM 1217 N N . GLN A 1 157 ? -2.209 -1.420 18.277 1.00 91.31 157 GLN A N 1
ATOM 1218 C CA . GLN A 1 157 ? -2.369 -0.425 19.329 1.00 91.31 157 GLN A CA 1
ATOM 1219 C C . GLN A 1 157 ? -1.117 -0.370 20.214 1.00 91.31 157 GLN A C 1
ATOM 1221 O O . GLN A 1 157 ? -0.609 -1.397 20.660 1.00 91.31 157 GLN A O 1
ATOM 1226 N N . ASN A 1 158 ? -0.636 0.833 20.517 1.00 86.38 158 ASN A N 1
ATOM 1227 C CA . ASN A 1 158 ? 0.442 1.066 21.471 1.00 86.38 158 ASN A CA 1
ATOM 1228 C C . ASN A 1 158 ? 0.135 2.313 22.306 1.00 86.38 158 ASN A C 1
ATOM 1230 O O . ASN A 1 158 ? 0.040 3.410 21.772 1.00 86.38 158 ASN A O 1
ATOM 1234 N N . LYS A 1 159 ? -0.029 2.154 23.626 1.00 84.00 159 LYS A N 1
ATOM 1235 C CA . LYS A 1 159 ? -0.270 3.268 24.571 1.00 84.00 159 LYS A CA 1
ATOM 1236 C C . LYS A 1 159 ? -1.397 4.231 24.143 1.00 84.00 159 LYS A C 1
ATOM 1238 O O . LYS A 1 159 ? -1.310 5.431 24.382 1.00 84.00 159 LYS A O 1
ATOM 1243 N N . GLY A 1 160 ? -2.460 3.698 23.539 1.00 79.75 160 GLY A N 1
ATOM 1244 C CA . GLY A 1 160 ? -3.630 4.472 23.113 1.00 79.75 160 GLY A CA 1
ATOM 1245 C C . GLY A 1 160 ? -3.514 5.134 21.737 1.00 79.75 160 GLY A C 1
ATOM 1246 O O . GLY A 1 160 ? -4.476 5.764 21.313 1.00 79.75 160 GLY A O 1
ATOM 1247 N N . THR A 1 161 ? -2.394 4.969 21.029 1.00 85.94 161 THR A N 1
ATOM 1248 C CA . THR A 1 161 ? -2.257 5.316 19.606 1.00 85.94 161 THR A CA 1
ATOM 1249 C C . THR A 1 161 ? -2.210 4.055 18.749 1.00 85.94 161 THR A C 1
ATOM 1251 O O . THR A 1 161 ? -2.006 2.953 19.267 1.00 85.94 161 THR A O 1
ATOM 1254 N N . TYR A 1 162 ? -2.390 4.207 17.438 1.00 92.56 162 TYR A N 1
ATOM 1255 C CA . TYR A 1 162 ? -2.301 3.106 16.483 1.00 92.56 162 TYR A CA 1
ATOM 1256 C C . TYR A 1 162 ? -1.144 3.318 15.510 1.00 92.56 162 TYR A C 1
ATOM 1258 O O . TYR A 1 162 ? -0.770 4.450 15.211 1.00 92.56 162 TYR A O 1
ATOM 1266 N N . HIS A 1 163 ? -0.567 2.220 15.040 1.00 93.62 163 HIS A N 1
ATOM 1267 C CA . HIS A 1 163 ? 0.488 2.206 14.034 1.00 93.62 163 HIS A CA 1
ATOM 1268 C C . HIS A 1 163 ? 0.298 1.022 13.089 1.00 93.62 163 HIS A C 1
ATOM 1270 O O . HIS A 1 163 ? -0.416 0.071 13.414 1.00 93.62 163 HIS A O 1
ATOM 1276 N N . ILE A 1 164 ? 0.938 1.106 11.927 1.00 96.06 164 ILE A N 1
ATOM 1277 C CA . ILE A 1 164 ? 0.982 0.030 10.942 1.00 96.06 164 ILE A CA 1
ATOM 1278 C C . ILE A 1 164 ? 2.250 -0.796 11.139 1.00 96.06 164 ILE A C 1
ATOM 1280 O O . ILE A 1 164 ? 3.332 -0.254 11.358 1.00 96.06 164 ILE A O 1
ATOM 1284 N N . GLU A 1 165 ? 2.105 -2.108 11.019 1.00 95.50 165 GLU A N 1
ATOM 1285 C CA . GLU A 1 165 ? 3.187 -3.077 10.918 1.00 95.50 165 GLU A CA 1
ATOM 1286 C C . GLU A 1 165 ? 3.015 -3.868 9.617 1.00 95.50 165 GLU A C 1
ATOM 1288 O O . GLU A 1 165 ? 1.929 -4.370 9.334 1.00 95.50 165 GLU A O 1
ATOM 1293 N N . ILE A 1 166 ? 4.077 -3.982 8.820 1.00 95.69 166 ILE A N 1
ATOM 1294 C CA . ILE A 1 166 ? 4.070 -4.807 7.607 1.00 95.69 166 ILE A CA 1
ATOM 1295 C C . ILE A 1 166 ? 4.292 -6.257 8.036 1.00 95.69 166 ILE A C 1
ATOM 1297 O O . ILE A 1 166 ? 5.330 -6.572 8.616 1.00 95.69 166 ILE A O 1
ATOM 1301 N N . THR A 1 167 ? 3.326 -7.132 7.766 1.00 95.25 167 THR A N 1
ATOM 1302 C CA . THR A 1 167 ? 3.381 -8.539 8.196 1.00 95.25 167 THR A CA 1
ATOM 1303 C C . THR A 1 167 ? 3.715 -9.496 7.062 1.00 95.25 167 THR A C 1
ATOM 1305 O O . THR A 1 167 ? 4.347 -10.524 7.300 1.00 95.25 167 THR A O 1
ATOM 1308 N N . GLU A 1 168 ? 3.327 -9.162 5.834 1.00 94.12 168 GLU A N 1
ATOM 1309 C CA . GLU A 1 168 ? 3.572 -9.984 4.652 1.00 94.12 168 GLU A CA 1
ATOM 1310 C C . GLU A 1 168 ? 3.704 -9.113 3.402 1.00 94.12 168 GLU A C 1
ATOM 1312 O O . GLU A 1 168 ? 3.066 -8.064 3.285 1.00 94.12 168 GLU A O 1
ATOM 1317 N N . VAL A 1 169 ? 4.552 -9.554 2.472 1.00 91.56 169 VAL A N 1
ATOM 1318 C CA . VAL A 1 169 ? 4.823 -8.874 1.205 1.00 91.56 169 VAL A CA 1
ATOM 1319 C C . VAL A 1 169 ? 4.928 -9.917 0.096 1.00 91.56 169 VAL A C 1
ATOM 1321 O O . VAL A 1 169 ? 5.696 -10.873 0.217 1.00 91.56 169 VAL A O 1
ATOM 1324 N N . THR A 1 170 ? 4.195 -9.714 -0.997 1.00 88.69 170 THR A N 1
ATOM 1325 C CA . THR A 1 170 ? 4.267 -10.535 -2.213 1.00 88.69 170 THR A CA 1
ATOM 1326 C C . THR A 1 170 ? 4.730 -9.682 -3.389 1.00 88.69 170 THR A C 1
ATOM 1328 O O . THR A 1 170 ? 4.247 -8.567 -3.590 1.00 88.69 170 THR A O 1
ATOM 1331 N N . MET A 1 171 ? 5.682 -10.212 -4.157 1.00 82.56 171 MET A N 1
ATOM 1332 C CA . MET A 1 171 ? 6.274 -9.564 -5.330 1.00 82.56 171 MET A CA 1
ATOM 1333 C C . MET A 1 171 ? 5.651 -10.121 -6.612 1.00 82.56 171 MET A C 1
ATOM 1335 O O . MET A 1 171 ? 5.410 -11.329 -6.663 1.00 82.56 171 MET A O 1
ATOM 1339 N N . ALA A 1 172 ? 5.470 -9.266 -7.622 1.00 70.88 172 ALA A N 1
ATOM 1340 C CA . ALA A 1 172 ? 5.145 -9.672 -8.993 1.00 70.88 172 ALA A CA 1
ATOM 1341 C C . ALA A 1 172 ? 6.404 -10.027 -9.806 1.00 70.88 172 ALA A C 1
ATOM 1343 O O . ALA A 1 172 ? 7.477 -9.428 -9.537 1.00 70.88 172 ALA A O 1
#

Nearest PDB structures (foldseek):
  3czj-assembly1_B  TM=3.825E-01  e=9.819E-01  Escherichia coli K-12
  3muz-assembly1_4  TM=3.824E-01  e=8.887E-01  Escherichia coli K-12
  1px3-assembly1_A  TM=3.815E-01  e=1.463E+00  Escherichia coli
  8ri7-assembly1_A  TM=3.803E-01  e=1.463E+00  Escherichia coli
  8ri6-assembly1_C  TM=3.800E-01  e=2.073E+00  Escherichia coli